Protein AF-A0A7S3DWD3-F1 (afdb_monomer_lite)

Sequence (113 aa):
RQGGYRLHMERPSLHLLGERHTGTNWMTDHLVDCFDGLVDIVRGYSDWKHWFQSEEENDRGRLSDSSVVIAQFRNVFHWVEAMRSNPHHAPIHFNLDWKDFVTKSWTMPRYDE

Secondary structure (DSSP, 8-state):
---------PPPEEEEEE-TTSSHHHHHHHHHHHHTTTSEEESBSSSBTTSPPPSHHHHTT-S-TTEEEEEE---HHHHHHHHHHS-TT-GGGTT--HHHHHHS-S----TT-

pLDDT: mean 85.88, std 15.53, range [36.84, 97.69]

Radius of gyration: 19.34 Å; chains: 1; bounding box: 56×29×57 Å

Foldseek 3Di:
DDDDPPPPPPFAAEEEAEAPPLCSVVVLVVCCVVQPPRHHYHCHFCDGRRDDHDCVCVVVVVGDPRYDYDYGDDDPVSVLVVCLVPVVVQVVSHPDDSVCNVPDDSDDDDPPD

Structure (mmCIF, N/CA/C/O backbone):
data_AF-A0A7S3DWD3-F1
#
_entry.id   AF-A0A7S3DWD3-F1
#
loop_
_atom_site.group_PDB
_atom_site.id
_atom_site.type_symbol
_atom_site.label_atom_id
_atom_site.label_alt_id
_atom_site.label_comp_id
_atom_site.label_asym_id
_atom_site.label_entity_id
_atom_site.label_seq_id
_atom_site.pdbx_PDB_ins_code
_atom_site.Cartn_x
_atom_site.Cartn_y
_atom_site.Cartn_z
_atom_site.occupancy
_atom_site.B_iso_or_equiv
_atom_site.auth_seq_id
_atom_site.auth_comp_id
_atom_site.auth_asym_id
_atom_site.auth_atom_id
_atom_site.pdbx_PDB_model_num
ATOM 1 N N . ARG A 1 1 ? -40.121 -1.999 32.829 1.00 36.91 1 ARG A N 1
ATOM 2 C CA . ARG A 1 1 ? -39.527 -2.048 31.472 1.00 36.91 1 ARG A CA 1
ATOM 3 C C . ARG A 1 1 ? -38.189 -1.324 31.550 1.00 36.91 1 ARG A C 1
ATOM 5 O O . ARG A 1 1 ? -38.196 -0.110 31.670 1.00 36.91 1 ARG A O 1
ATOM 12 N N . GLN A 1 2 ? -37.080 -2.059 31.639 1.00 36.84 2 GLN A N 1
ATOM 13 C CA . GLN A 1 2 ? -35.738 -1.472 31.670 1.00 36.84 2 GLN A CA 1
ATOM 14 C C . GLN A 1 2 ? -35.355 -1.083 30.237 1.00 36.84 2 GLN A C 1
ATOM 16 O O . GLN A 1 2 ? -35.251 -1.950 29.373 1.00 36.84 2 GLN A O 1
ATOM 21 N N . GLY A 1 3 ? -35.228 0.217 29.975 1.00 42.81 3 GLY A N 1
ATOM 22 C CA . GLY A 1 3 ? -34.646 0.736 28.741 1.00 42.81 3 GLY A CA 1
ATOM 23 C C . GLY A 1 3 ? -33.131 0.668 28.860 1.00 42.81 3 GLY A C 1
ATOM 24 O O . GLY A 1 3 ? -32.530 1.502 29.529 1.00 42.81 3 GLY A O 1
ATOM 25 N N . GLY A 1 4 ? -32.527 -0.364 28.275 1.00 38.41 4 GLY A N 1
ATOM 26 C CA . GLY A 1 4 ? -31.078 -0.460 28.170 1.00 38.41 4 GLY A CA 1
ATOM 27 C C . GLY A 1 4 ? -30.579 0.541 27.136 1.00 38.41 4 GLY A C 1
ATOM 28 O O . GLY A 1 4 ? -30.779 0.338 25.940 1.00 38.41 4 GLY A O 1
ATOM 29 N N . TYR A 1 5 ? -29.922 1.607 27.586 1.00 42.69 5 TYR A N 1
ATOM 30 C CA . TYR A 1 5 ? -29.043 2.387 26.725 1.00 42.69 5 TYR A CA 1
ATOM 31 C C . TYR A 1 5 ? -27.864 1.488 26.365 1.00 42.69 5 TYR A C 1
ATOM 33 O O . TYR A 1 5 ? -26.955 1.275 27.168 1.00 42.69 5 TYR A O 1
ATOM 41 N N . ARG A 1 6 ? -27.903 0.897 25.171 1.00 45.09 6 ARG A N 1
ATOM 42 C CA . ARG A 1 6 ? -26.726 0.266 24.586 1.00 45.09 6 ARG A CA 1
ATOM 43 C C . ARG A 1 6 ? -25.798 1.416 24.214 1.00 45.09 6 ARG A C 1
ATOM 45 O O . ARG A 1 6 ? -26.012 2.066 23.197 1.00 45.09 6 ARG A O 1
ATOM 52 N N . LEU A 1 7 ? -24.833 1.719 25.081 1.00 47.56 7 LEU A N 1
ATOM 53 C CA . LEU A 1 7 ? -23.697 2.553 24.70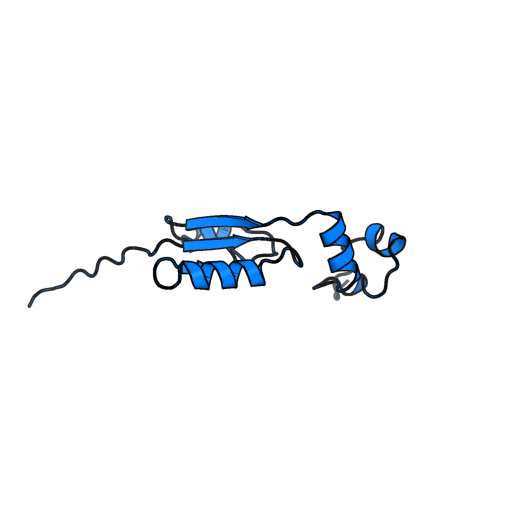7 1.00 47.56 7 LEU A CA 1
ATOM 54 C C . LEU A 1 7 ? -23.085 1.887 23.471 1.00 47.56 7 LEU A C 1
ATOM 56 O O . LEU A 1 7 ? -22.514 0.801 23.570 1.00 47.56 7 LEU A O 1
ATOM 60 N N . HIS A 1 8 ? -23.271 2.488 22.298 1.00 51.19 8 HIS A N 1
ATOM 61 C CA . HIS A 1 8 ? -22.407 2.215 21.162 1.00 51.19 8 HIS A CA 1
ATOM 62 C C . HIS A 1 8 ? -21.047 2.795 21.548 1.00 51.19 8 HIS A C 1
ATOM 64 O O . HIS A 1 8 ? -20.752 3.947 21.262 1.00 51.19 8 HIS A O 1
ATOM 70 N N . MET A 1 9 ? -20.256 2.030 22.303 1.00 55.09 9 MET A N 1
ATOM 71 C CA . MET A 1 9 ? -18.822 2.268 22.331 1.00 55.09 9 MET A CA 1
ATOM 72 C C . MET A 1 9 ? -18.355 2.024 20.903 1.00 55.09 9 MET A C 1
ATOM 74 O O . MET A 1 9 ? -18.466 0.896 20.412 1.00 55.09 9 MET A O 1
ATOM 78 N N . GLU A 1 10 ? -17.925 3.088 20.225 1.00 69.94 10 GLU A N 1
ATOM 79 C CA . GLU A 1 10 ? -17.178 2.943 18.984 1.00 69.94 10 GLU A CA 1
ATOM 80 C C . GLU A 1 10 ? -16.025 1.989 19.260 1.00 69.94 10 GLU A C 1
ATOM 82 O O . GLU A 1 10 ? -15.268 2.153 20.223 1.00 69.94 10 GLU A O 1
ATOM 87 N N . ARG A 1 11 ? -15.970 0.916 18.475 1.00 78.38 11 ARG A N 1
ATOM 88 C CA . ARG A 1 11 ? -14.853 -0.007 18.559 1.00 78.38 11 ARG A CA 1
ATOM 89 C C . ARG A 1 11 ? -13.637 0.710 17.982 1.00 78.38 11 ARG A C 1
ATOM 91 O O . ARG A 1 11 ? -13.765 1.293 16.907 1.00 78.38 11 ARG A O 1
ATOM 98 N N . PRO A 1 12 ? -12.485 0.675 18.667 1.00 88.94 12 PRO A N 1
ATOM 99 C CA . PRO A 1 12 ? -11.268 1.213 18.091 1.00 88.94 12 PRO A CA 1
ATOM 100 C C . PRO A 1 12 ? -10.923 0.461 16.803 1.00 88.94 12 PRO A C 1
ATOM 102 O O . PRO A 1 12 ? -11.226 -0.731 16.668 1.00 88.94 12 PRO A O 1
ATOM 105 N N . SER A 1 13 ? -10.273 1.149 15.872 1.00 91.44 13 SER A N 1
ATOM 106 C CA . SER A 1 13 ? -9.950 0.618 14.547 1.00 91.44 13 SER A CA 1
ATOM 107 C C . SER A 1 13 ? -8.461 0.745 14.225 1.00 91.44 13 SER A C 1
ATOM 109 O O . SER A 1 13 ? -7.790 1.710 14.598 1.00 91.44 13 SER A O 1
ATOM 111 N N . LEU A 1 14 ? -7.929 -0.247 13.509 1.00 94.19 14 LEU A N 1
ATOM 112 C CA . LEU A 1 14 ? -6.588 -0.232 12.931 1.00 94.19 14 LEU A CA 1
ATOM 113 C C . LEU A 1 14 ? -6.697 -0.147 11.411 1.00 94.19 14 LEU A C 1
ATOM 115 O O . LEU A 1 14 ? -7.188 -1.064 10.750 1.00 94.19 14 LEU A O 1
ATOM 119 N N . HIS A 1 15 ? -6.193 0.944 10.851 1.00 93.38 15 HIS A N 1
ATOM 120 C CA . HIS A 1 15 ? -6.239 1.234 9.424 1.00 93.38 15 HIS A CA 1
ATOM 121 C C . HIS A 1 15 ? -4.862 1.024 8.805 1.00 93.38 15 HIS A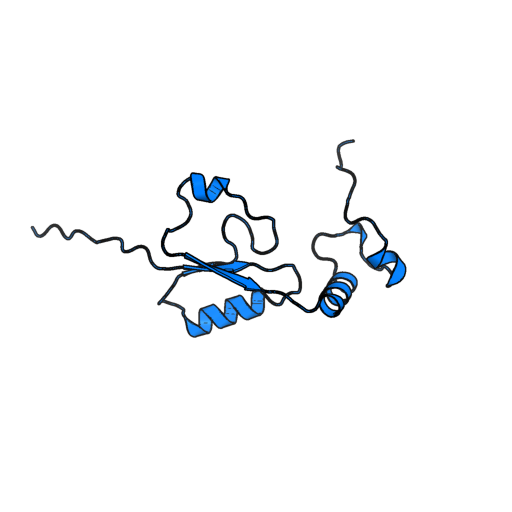 C 1
ATOM 123 O O . HIS A 1 15 ? -3.916 1.740 9.127 1.00 93.38 15 HIS A O 1
ATOM 129 N N . LEU A 1 16 ? -4.733 0.052 7.904 1.00 95.88 16 LEU A N 1
ATOM 130 C CA . LEU A 1 16 ? -3.466 -0.234 7.239 1.00 95.88 16 LEU A CA 1
ATOM 131 C C . LEU A 1 16 ? -3.393 0.455 5.876 1.00 95.88 16 LEU A C 1
ATOM 133 O O . LEU A 1 16 ? -4.186 0.166 4.976 1.00 95.88 16 LEU A O 1
ATOM 137 N N . LEU A 1 17 ? -2.375 1.296 5.713 1.00 96.00 17 LEU A N 1
ATOM 138 C CA . LEU A 1 17 ? -2.020 1.964 4.467 1.00 96.00 17 LEU A CA 1
ATOM 139 C C . LEU A 1 17 ? -0.665 1.474 3.967 1.00 96.00 17 LEU A C 1
ATOM 141 O O . LEU A 1 17 ? 0.236 1.159 4.743 1.00 96.00 17 LEU A O 1
ATOM 145 N N . GLY A 1 18 ? -0.500 1.442 2.654 1.00 95.75 18 GLY A N 1
ATOM 146 C CA . GLY A 1 18 ? 0.779 1.127 2.038 1.00 95.75 18 GLY A CA 1
ATOM 147 C C . GLY A 1 18 ? 0.645 0.967 0.538 1.00 95.75 18 GLY A C 1
ATOM 148 O O . GLY A 1 18 ? -0.386 0.519 0.032 1.00 95.75 18 GLY A O 1
ATOM 149 N N . GLU A 1 19 ? 1.711 1.296 -0.182 1.00 94.62 19 GLU A N 1
ATOM 150 C CA . GLU A 1 19 ? 1.762 1.153 -1.638 1.00 94.62 19 GLU A CA 1
ATOM 151 C C . GLU A 1 19 ? 1.568 -0.329 -2.049 1.00 94.62 19 GLU A C 1
ATOM 153 O O . GLU A 1 19 ? 1.658 -1.268 -1.249 1.00 94.62 19 GLU A O 1
ATOM 158 N N . ARG A 1 20 ? 1.266 -0.571 -3.316 1.00 94.69 20 ARG A N 1
ATOM 159 C CA . ARG A 1 20 ? 1.330 -1.875 -3.983 1.00 94.69 20 ARG A CA 1
ATOM 160 C C . ARG A 1 20 ? 2.652 -2.567 -3.664 1.00 94.69 20 ARG A C 1
ATOM 162 O O . ARG A 1 20 ? 3.673 -1.943 -3.403 1.00 94.69 20 ARG A O 1
ATOM 169 N N . H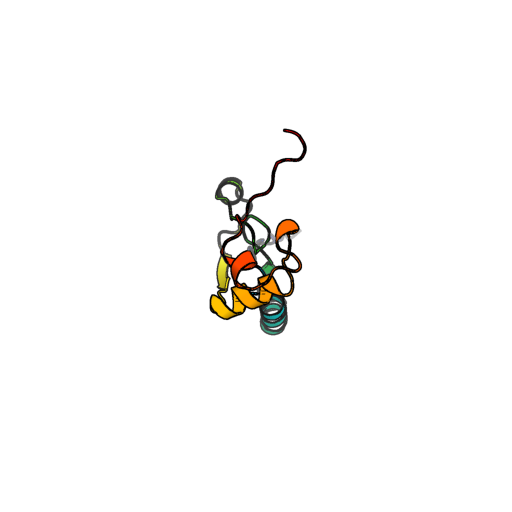IS A 1 21 ? 2.635 -3.897 -3.632 1.00 96.62 21 HIS A N 1
ATOM 170 C CA . HIS A 1 21 ? 3.824 -4.711 -3.341 1.00 96.62 21 HIS A CA 1
ATOM 171 C C . HIS A 1 21 ? 4.550 -4.407 -2.022 1.00 96.62 21 HIS A C 1
ATOM 173 O O . HIS A 1 21 ? 5.656 -4.902 -1.821 1.00 96.62 21 HIS A O 1
ATOM 179 N N . THR A 1 22 ? 3.958 -3.663 -1.085 1.00 96.94 22 THR A N 1
ATOM 180 C CA . THR A 1 22 ? 4.578 -3.418 0.231 1.00 96.94 22 THR A CA 1
ATOM 181 C C . THR A 1 22 ? 4.307 -4.522 1.251 1.00 96.94 22 THR A C 1
ATOM 183 O O . THR A 1 22 ? 4.919 -4.521 2.313 1.00 96.94 22 THR A O 1
ATOM 186 N N . GLY A 1 23 ? 3.443 -5.491 0.924 1.00 95.94 23 GLY A N 1
ATOM 187 C CA . GLY A 1 23 ? 3.063 -6.586 1.825 1.00 95.94 23 GLY A CA 1
ATOM 188 C C . GLY A 1 23 ? 1.813 -6.304 2.664 1.00 95.94 23 GLY A C 1
ATOM 189 O O . GLY A 1 23 ? 1.575 -7.001 3.645 1.00 95.94 23 GLY A O 1
ATOM 190 N N . THR A 1 24 ? 0.994 -5.321 2.278 1.00 96.06 24 THR A N 1
ATOM 191 C CA . THR A 1 24 ? -0.216 -4.935 3.028 1.00 96.06 24 THR A CA 1
ATOM 192 C C . THR A 1 24 ? -1.260 -6.043 3.156 1.00 96.06 24 THR A C 1
ATOM 194 O O . THR A 1 24 ? -1.993 -6.056 4.136 1.00 96.06 24 THR A O 1
ATOM 197 N N . ASN A 1 25 ? -1.352 -6.988 2.211 1.00 94.62 25 ASN A N 1
ATOM 198 C CA . ASN A 1 25 ? -2.250 -8.144 2.365 1.00 94.62 25 ASN A CA 1
ATOM 199 C C . ASN A 1 25 ? -1.805 -9.027 3.534 1.00 94.62 25 ASN A C 1
ATOM 201 O O . ASN A 1 25 ? -2.569 -9.197 4.473 1.00 94.62 25 ASN A O 1
ATOM 205 N N . TRP A 1 26 ? -0.545 -9.476 3.513 1.00 96.81 26 TRP A N 1
ATOM 206 C CA . TRP A 1 26 ? 0.028 -10.292 4.584 1.00 96.81 26 TRP A CA 1
ATOM 207 C C . TRP A 1 26 ? -0.080 -9.605 5.948 1.00 96.81 26 TRP A C 1
ATOM 209 O O . TRP A 1 26 ? -0.507 -10.225 6.912 1.00 96.81 26 TRP A O 1
ATOM 219 N N . MET A 1 27 ? 0.245 -8.311 6.017 1.00 97.50 27 MET A N 1
ATOM 220 C CA . MET A 1 27 ? 0.139 -7.556 7.266 1.00 97.50 27 MET A CA 1
ATOM 221 C C . MET A 1 27 ? -1.312 -7.430 7.740 1.00 97.50 27 MET A C 1
ATOM 223 O O . MET A 1 27 ? -1.563 -7.526 8.934 1.00 97.50 27 MET A O 1
ATOM 227 N N . THR A 1 28 ? -2.277 -7.251 6.828 1.00 96.38 28 THR A N 1
ATOM 228 C CA . THR A 1 28 ? -3.694 -7.237 7.223 1.00 96.38 28 THR A CA 1
ATOM 229 C C . THR A 1 28 ? -4.087 -8.567 7.847 1.00 96.38 28 THR A C 1
ATOM 231 O O . THR A 1 28 ? -4.701 -8.576 8.905 1.00 96.38 28 THR A O 1
ATOM 234 N N . ASP A 1 29 ? -3.734 -9.673 7.197 1.00 97.19 29 ASP A N 1
ATOM 235 C CA . ASP A 1 29 ? -4.116 -11.005 7.659 1.00 97.19 29 ASP A CA 1
ATOM 236 C C . ASP A 1 29 ? -3.454 -11.303 9.014 1.00 97.19 29 ASP A C 1
ATOM 238 O O . ASP A 1 29 ? -4.117 -11.762 9.936 1.00 97.19 29 ASP A O 1
ATOM 242 N N . HIS A 1 30 ? -2.192 -10.900 9.194 1.00 97.69 30 HIS A N 1
ATOM 243 C CA . HIS A 1 30 ? -1.501 -11.010 10.477 1.00 97.69 30 HIS A CA 1
ATOM 244 C C . HIS A 1 30 ? -2.157 -10.175 11.592 1.00 97.69 30 HIS A C 1
ATOM 246 O O . HIS A 1 30 ? -2.282 -10.641 12.721 1.00 97.69 30 HIS A O 1
ATOM 252 N N . LEU A 1 31 ? -2.601 -8.950 11.291 1.00 96.56 31 LEU A N 1
ATOM 253 C CA . LEU A 1 31 ? -3.321 -8.114 12.256 1.00 96.56 31 LEU A CA 1
ATOM 254 C C . LEU A 1 31 ? -4.685 -8.709 12.624 1.00 96.56 31 LEU A C 1
ATOM 256 O O . LEU A 1 31 ? -5.069 -8.644 13.788 1.00 96.56 31 LEU A O 1
ATOM 260 N N . VAL A 1 32 ? -5.393 -9.303 11.659 1.00 96.38 32 VAL A N 1
ATOM 261 C CA . VAL A 1 32 ? -6.635 -10.045 11.921 1.00 96.38 32 VAL A CA 1
ATOM 262 C C . VAL A 1 32 ? -6.344 -11.218 12.854 1.00 96.38 32 VAL A C 1
ATOM 264 O O . VAL A 1 32 ? -6.958 -11.306 13.911 1.00 96.38 32 VAL A O 1
ATOM 267 N N . ASP A 1 33 ? -5.345 -12.045 12.550 1.00 97.38 33 ASP A N 1
ATOM 268 C CA . ASP A 1 33 ? -4.979 -13.188 13.397 1.00 97.38 33 ASP A CA 1
ATOM 269 C C . ASP A 1 33 ? -4.643 -12.776 14.844 1.00 97.38 33 ASP A C 1
ATOM 271 O O . ASP A 1 33 ? -4.921 -13.516 15.788 1.00 97.38 33 ASP A O 1
ATOM 275 N N . CYS A 1 34 ? -4.046 -11.595 15.037 1.00 96.56 34 CYS A N 1
ATOM 276 C CA . CYS A 1 34 ? -3.672 -11.092 16.358 1.00 96.56 34 CYS A CA 1
ATOM 277 C C . CYS A 1 34 ? -4.810 -10.399 17.122 1.00 96.56 34 CYS A C 1
ATOM 279 O O . CYS A 1 34 ? -4.826 -10.461 18.353 1.00 96.56 34 CYS A O 1
ATOM 281 N N . PHE A 1 35 ? -5.707 -9.690 16.431 1.00 94.88 35 PHE A N 1
ATOM 282 C CA . PHE A 1 35 ? -6.614 -8.721 17.060 1.00 94.88 35 PHE A CA 1
ATOM 283 C C . PHE A 1 35 ? -8.092 -8.877 16.681 1.00 94.88 35 PHE A C 1
ATOM 285 O O . PHE A 1 35 ? -8.905 -8.041 17.092 1.00 94.88 35 PHE A O 1
ATOM 292 N N . ASP A 1 36 ? -8.466 -9.919 15.933 1.00 90.44 36 ASP A N 1
ATOM 293 C CA . ASP A 1 36 ? -9.862 -10.157 15.565 1.00 90.44 36 ASP A CA 1
ATOM 294 C C . ASP A 1 36 ? -10.780 -10.194 16.799 1.00 90.44 36 ASP A C 1
ATOM 296 O O . ASP A 1 36 ? -10.456 -10.735 17.860 1.00 90.44 36 ASP A O 1
ATOM 300 N N . GLY A 1 37 ? -11.934 -9.541 16.677 1.00 88.50 37 GLY A N 1
ATOM 301 C CA . GLY A 1 37 ? -12.903 -9.371 17.758 1.00 88.50 37 GLY A CA 1
ATOM 302 C C . GLY A 1 37 ? -12.561 -8.310 18.817 1.00 88.50 37 GLY A C 1
ATOM 303 O O . GLY A 1 37 ? -13.477 -7.925 19.555 1.00 88.50 37 GLY A O 1
ATOM 304 N N . LEU A 1 38 ? -11.317 -7.809 18.877 1.00 91.06 38 LEU A N 1
ATOM 305 C CA . LEU A 1 38 ? -10.888 -6.741 19.797 1.00 91.06 38 LEU A CA 1
ATOM 306 C C . LEU A 1 38 ? -10.993 -5.347 19.170 1.00 91.06 38 LEU A C 1
ATOM 308 O O . LEU A 1 38 ? -11.501 -4.428 19.812 1.00 91.06 38 LEU A O 1
ATOM 312 N N . VAL A 1 39 ? -10.516 -5.204 17.933 1.00 92.38 39 VAL A N 1
ATOM 313 C CA . VAL A 1 39 ? -10.504 -3.947 17.168 1.00 92.38 39 VAL A CA 1
ATOM 314 C C . VAL A 1 39 ? -10.914 -4.222 15.723 1.00 92.38 39 VAL A C 1
ATOM 316 O O . VAL A 1 39 ? -10.744 -5.340 15.232 1.00 92.38 39 VAL A O 1
ATOM 319 N N . ASP A 1 40 ? -11.429 -3.213 15.030 1.00 91.81 40 ASP A N 1
ATOM 320 C CA . ASP A 1 40 ? -11.778 -3.356 13.616 1.00 91.81 40 ASP A CA 1
ATOM 321 C C . ASP A 1 40 ? -10.525 -3.185 12.742 1.00 91.81 40 ASP A C 1
ATOM 323 O O . ASP A 1 40 ? -9.836 -2.168 12.819 1.00 91.81 40 ASP A O 1
ATOM 327 N N . ILE A 1 41 ? -10.214 -4.172 11.896 1.00 94.12 41 ILE A N 1
ATOM 328 C C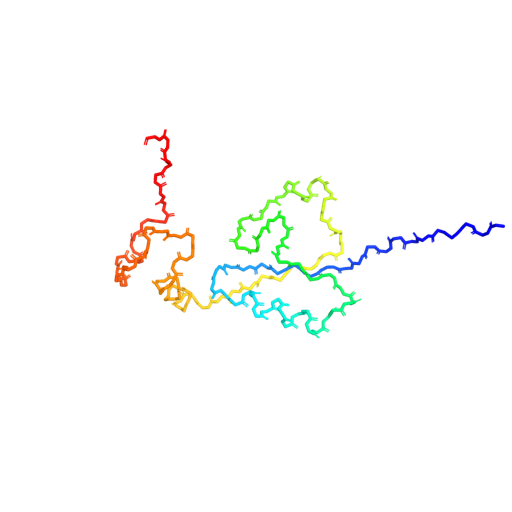A . ILE A 1 41 ? -9.067 -4.119 10.976 1.00 94.12 41 ILE A CA 1
ATOM 329 C C . ILE A 1 41 ? -9.528 -3.667 9.589 1.00 94.12 41 ILE A C 1
ATOM 331 O O . ILE A 1 41 ? -10.311 -4.351 8.927 1.00 94.12 41 ILE A O 1
ATOM 335 N N . VAL A 1 42 ? -9.008 -2.532 9.116 1.00 91.94 42 VAL A N 1
ATOM 336 C CA . VAL A 1 42 ? -9.474 -1.869 7.890 1.00 91.94 42 VAL A CA 1
ATOM 337 C C . VAL A 1 42 ? -8.345 -1.720 6.866 1.00 91.94 42 VAL A C 1
ATOM 339 O O . VAL A 1 42 ? -7.233 -1.282 7.162 1.00 91.94 42 VAL A O 1
ATOM 342 N N . ARG A 1 43 ? -8.642 -2.074 5.610 1.00 92.25 43 ARG A N 1
ATOM 343 C CA . ARG A 1 43 ? -7.727 -2.022 4.450 1.00 92.25 43 ARG A CA 1
ATOM 344 C C . ARG A 1 43 ? -7.773 -0.665 3.735 1.00 92.25 43 ARG A C 1
ATOM 346 O O . ARG A 1 43 ? -7.977 -0.601 2.522 1.00 92.25 43 ARG A O 1
ATOM 353 N N . GLY A 1 44 ? -7.588 0.409 4.485 1.00 89.38 44 GLY A N 1
ATOM 354 C CA . GLY A 1 44 ? -7.742 1.781 4.007 1.00 89.38 44 GLY A CA 1
ATOM 355 C C . GLY A 1 44 ? -8.105 2.715 5.150 1.00 89.38 44 GLY A C 1
ATOM 356 O O . GLY A 1 44 ? -8.412 2.235 6.241 1.00 89.38 44 GLY A O 1
ATOM 357 N N . TYR A 1 45 ? -8.071 4.024 4.910 1.00 88.38 45 TYR A N 1
ATOM 358 C CA . TYR A 1 45 ? -8.550 5.022 5.867 1.00 88.38 45 TYR A CA 1
ATOM 359 C C . TYR A 1 45 ? -9.740 5.777 5.275 1.00 88.38 45 TYR A C 1
ATOM 361 O O . TYR A 1 45 ? -10.874 5.4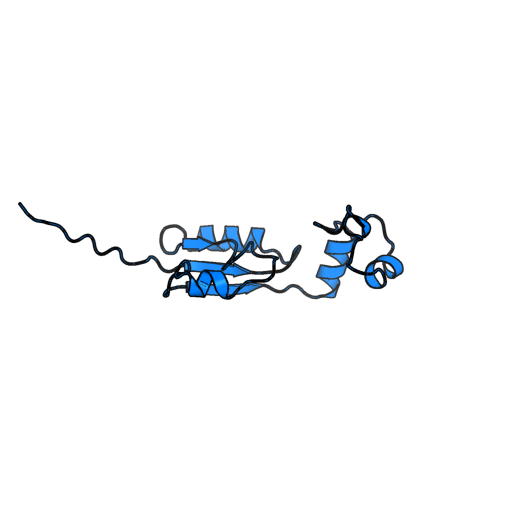06 5.562 1.00 88.38 45 TYR A O 1
ATOM 369 N N . SER A 1 46 ? -9.499 6.737 4.381 1.00 87.56 46 SER A N 1
ATOM 370 C CA . SER A 1 46 ? -10.552 7.408 3.605 1.00 87.56 46 SER A CA 1
ATOM 371 C C . SER A 1 46 ? -10.759 6.808 2.213 1.00 87.56 46 SER A C 1
ATOM 373 O O . SER A 1 46 ? -11.830 6.956 1.635 1.00 87.56 46 SER A O 1
ATOM 375 N N . ASP A 1 47 ? -9.768 6.085 1.692 1.00 87.38 47 ASP A N 1
ATOM 376 C CA . ASP A 1 47 ? -9.866 5.329 0.442 1.00 87.38 47 ASP A CA 1
ATOM 377 C C . ASP A 1 47 ? -9.111 3.996 0.583 1.00 87.38 47 ASP A C 1
ATOM 379 O O . ASP A 1 47 ? -8.527 3.672 1.625 1.00 87.38 47 ASP A O 1
ATOM 383 N N . TRP A 1 48 ? -9.097 3.199 -0.477 1.00 87.81 48 TRP A N 1
ATOM 384 C CA . TRP A 1 48 ? -8.390 1.939 -0.537 1.00 87.81 48 TRP A CA 1
ATOM 385 C C . TRP A 1 48 ? -6.890 2.126 -0.272 1.00 87.81 48 TRP A C 1
ATOM 387 O O . TRP A 1 48 ? -6.260 3.062 -0.760 1.00 87.81 48 TRP A O 1
ATOM 397 N N . LYS A 1 49 ? -6.300 1.204 0.496 1.00 89.44 49 LYS A N 1
ATOM 398 C CA . LYS A 1 49 ? -4.986 1.333 1.166 1.00 89.44 49 LYS A CA 1
ATOM 399 C C . LYS A 1 49 ? -3.774 1.825 0.357 1.00 89.44 49 LYS A C 1
ATOM 401 O O . LYS A 1 49 ? -2.787 2.223 0.969 1.00 89.44 49 LYS A O 1
ATOM 406 N N . HIS A 1 50 ? -3.808 1.753 -0.974 1.00 91.00 50 HIS A N 1
ATOM 407 C CA . HIS A 1 50 ? -2.709 2.169 -1.861 1.00 91.00 50 HIS A CA 1
ATOM 408 C C . HIS A 1 50 ? -2.962 3.499 -2.582 1.00 91.00 50 HIS A C 1
ATOM 410 O O . HIS A 1 50 ? -2.137 3.904 -3.396 1.00 91.00 50 HIS A O 1
ATOM 416 N N . TRP A 1 51 ? -4.122 4.119 -2.374 1.00 87.81 51 TRP A N 1
ATOM 417 C CA . TRP A 1 51 ? -4.493 5.380 -3.007 1.00 87.81 51 TRP A CA 1
ATOM 418 C C . TRP A 1 51 ? -4.194 6.558 -2.087 1.00 87.81 51 TRP A C 1
ATOM 420 O O . TRP A 1 51 ? -3.913 6.392 -0.896 1.00 87.81 51 TRP A O 1
ATOM 430 N N . PHE A 1 52 ? -4.257 7.762 -2.652 1.00 86.50 52 PHE A N 1
ATOM 431 C CA . PHE A 1 52 ? -4.220 8.980 -1.858 1.00 86.50 52 PHE A CA 1
ATOM 432 C C . PHE A 1 52 ? -5.414 9.011 -0.909 1.00 86.50 52 PHE A C 1
ATOM 434 O O . PHE A 1 52 ? -6.537 8.711 -1.298 1.00 86.50 52 PHE A O 1
ATOM 441 N N . GLN A 1 53 ? -5.144 9.357 0.343 1.00 85.06 53 GLN A N 1
ATOM 442 C CA . GLN A 1 53 ? -6.172 9.515 1.361 1.00 85.06 53 GLN A CA 1
ATOM 443 C C . GLN A 1 53 ? -6.637 10.977 1.343 1.00 85.06 53 GLN A C 1
ATOM 445 O O . GLN A 1 53 ? -5.804 11.879 1.256 1.00 85.06 53 GLN A O 1
ATOM 450 N N . SER A 1 54 ? -7.948 11.211 1.391 1.00 81.69 54 SER A N 1
ATOM 451 C CA . SER A 1 54 ? -8.548 12.548 1.448 1.00 81.69 54 SER A CA 1
ATOM 452 C C . SER A 1 54 ? -8.970 12.929 2.867 1.00 81.69 54 SER A C 1
ATOM 454 O O . SER A 1 54 ? -9.301 12.065 3.684 1.00 81.69 54 SER A O 1
ATOM 456 N N . GLU A 1 55 ? -8.982 14.236 3.134 1.00 77.88 55 GLU A N 1
ATOM 457 C CA . GLU A 1 55 ? -9.543 14.824 4.358 1.00 77.88 55 GLU A CA 1
ATOM 458 C C . GLU A 1 55 ? -11.081 14.898 4.298 1.00 77.88 55 GLU A C 1
ATOM 460 O O . GLU A 1 55 ? -11.734 14.863 5.334 1.00 77.88 55 GLU A O 1
ATOM 465 N N . GLU A 1 56 ? -11.685 14.885 3.099 1.00 77.38 56 GLU A N 1
ATOM 466 C CA . GLU A 1 56 ? -13.144 15.008 2.928 1.00 77.38 56 GLU A CA 1
ATOM 467 C C . GLU A 1 56 ? -13.947 13.936 3.677 1.00 77.38 56 GLU A C 1
ATOM 469 O O . GLU A 1 56 ? -15.028 14.217 4.193 1.00 77.38 56 GLU A O 1
ATOM 474 N N . GLU A 1 57 ? -13.462 12.693 3.727 1.00 69.94 57 GLU A N 1
ATOM 475 C CA . GLU A 1 57 ? -14.168 11.624 4.447 1.00 69.94 57 GLU A CA 1
ATOM 476 C C . GLU A 1 57 ? -14.057 11.792 5.970 1.00 69.94 57 GLU A C 1
ATOM 478 O O . GLU A 1 57 ? -14.988 11.432 6.694 1.00 69.94 57 GLU A O 1
ATOM 483 N N . ASN A 1 58 ? -12.970 12.407 6.449 1.00 68.19 58 ASN A N 1
ATOM 484 C CA . ASN A 1 58 ? -12.831 12.807 7.846 1.00 68.19 58 ASN A CA 1
ATOM 485 C C . ASN A 1 58 ? -13.822 13.933 8.180 1.00 68.19 58 ASN A C 1
ATOM 487 O O . ASN A 1 58 ? -14.576 13.831 9.144 1.00 68.19 58 ASN A O 1
ATOM 491 N N . ASP A 1 59 ? -13.908 14.949 7.318 1.00 67.88 59 ASP A N 1
ATOM 492 C CA . ASP A 1 59 ? -14.816 16.093 7.480 1.00 67.88 59 ASP A CA 1
ATOM 493 C C . ASP A 1 59 ? -16.300 15.693 7.422 1.00 67.88 59 ASP A C 1
ATOM 495 O O . ASP A 1 59 ? -17.157 16.333 8.034 1.00 67.88 59 ASP A O 1
ATOM 499 N N . ARG A 1 60 ? -16.624 14.603 6.716 1.00 70.75 60 ARG A N 1
ATOM 500 C CA . ARG A 1 60 ? -17.971 14.006 6.679 1.00 70.75 60 ARG A CA 1
ATOM 501 C C . ARG A 1 60 ? -18.309 13.174 7.922 1.00 70.75 60 ARG A C 1
ATOM 503 O O . ARG A 1 60 ? -19.397 12.599 7.964 1.00 70.75 60 ARG A O 1
ATOM 510 N N . GLY A 1 61 ? -17.407 13.085 8.904 1.00 64.56 61 GLY A N 1
ATOM 511 C CA . GLY A 1 61 ? -17.602 12.315 10.135 1.00 64.56 61 GLY A CA 1
ATOM 512 C C . GLY A 1 61 ? -17.724 10.810 9.893 1.00 64.56 61 GLY A C 1
ATOM 513 O O . GLY A 1 61 ? -18.434 10.123 10.622 1.00 64.56 61 GLY A O 1
ATOM 514 N N . ARG A 1 62 ? -17.106 10.297 8.821 1.00 66.75 62 ARG A N 1
ATOM 515 C CA . ARG A 1 62 ? -17.152 8.867 8.464 1.00 66.75 62 ARG A CA 1
ATOM 516 C C . ARG A 1 62 ? -16.011 8.053 9.063 1.00 66.75 62 ARG A C 1
ATOM 518 O O . ARG A 1 62 ? -16.020 6.829 8.945 1.00 66.75 62 ARG A O 1
ATOM 525 N N . LEU A 1 63 ? -15.044 8.722 9.679 1.00 73.25 63 LEU A N 1
ATOM 526 C CA . LEU A 1 63 ? -13.894 8.114 10.333 1.00 73.25 63 LEU A CA 1
ATOM 527 C C . LEU A 1 63 ? -14.101 8.207 11.845 1.00 73.25 63 LEU A C 1
ATOM 529 O O . LEU A 1 63 ? -14.576 9.226 12.337 1.00 73.25 63 LEU A O 1
ATOM 533 N N . SER A 1 64 ? -13.802 7.124 12.565 1.00 73.31 64 SER A N 1
ATOM 534 C CA . SER A 1 64 ? -13.943 7.096 14.023 1.00 73.31 64 SER A CA 1
ATOM 535 C C . SER A 1 64 ? -12.828 7.905 14.677 1.00 73.31 64 SER A C 1
ATOM 537 O O . SER A 1 64 ? -11.660 7.791 14.290 1.00 73.31 64 SER A O 1
ATOM 539 N N . ASP A 1 65 ? -13.169 8.626 15.744 1.00 75.50 65 ASP A N 1
ATOM 540 C CA . ASP A 1 65 ? -12.205 9.339 16.590 1.00 75.50 65 ASP A CA 1
ATOM 541 C C . ASP A 1 65 ? -11.241 8.380 17.322 1.00 75.50 65 ASP A C 1
ATOM 543 O O . ASP A 1 65 ? -10.215 8.799 17.860 1.00 75.50 65 ASP A O 1
ATOM 547 N N . SER A 1 66 ? -11.542 7.075 17.338 1.00 86.00 66 SER A N 1
ATOM 548 C CA . SER A 1 66 ? -10.734 6.024 17.965 1.00 86.00 66 SER A CA 1
ATOM 549 C C . SER A 1 66 ? -9.970 5.174 16.936 1.00 86.00 66 SER A C 1
ATOM 551 O O . SER A 1 66 ? -9.970 3.945 16.993 1.00 86.00 66 SER A O 1
ATOM 553 N N . SER A 1 67 ? -9.294 5.832 15.990 1.00 87.88 67 SER A N 1
ATOM 554 C CA . SER A 1 67 ? -8.568 5.168 14.897 1.00 87.88 67 SER A CA 1
ATOM 555 C C . SER A 1 67 ? -7.047 5.261 15.051 1.00 87.88 67 SER A C 1
ATOM 557 O O . SER A 1 67 ? -6.494 6.326 15.321 1.00 87.88 67 SER A O 1
ATOM 559 N N . VAL A 1 68 ? -6.341 4.158 14.795 1.00 92.19 68 VAL A N 1
ATOM 560 C CA . VAL A 1 68 ? -4.879 4.129 14.635 1.00 92.19 68 VAL A CA 1
ATOM 561 C C . VAL A 1 68 ? -4.540 3.778 13.192 1.00 92.19 68 VAL A C 1
ATOM 563 O O . VAL A 1 68 ? -4.951 2.740 12.674 1.00 92.19 68 VAL A O 1
ATOM 566 N N . VAL A 1 69 ? -3.748 4.630 12.542 1.00 92.38 69 VAL A N 1
ATOM 567 C CA . VAL A 1 69 ? -3.293 4.415 11.163 1.00 92.38 69 VAL A CA 1
ATOM 568 C C . VAL A 1 69 ? -1.873 3.855 11.165 1.00 92.38 69 VAL A C 1
ATOM 570 O O . VAL A 1 69 ? -0.955 4.438 11.739 1.00 92.38 69 VAL A O 1
ATOM 573 N N . ILE A 1 70 ? -1.685 2.728 10.484 1.00 95.00 70 ILE A N 1
ATOM 574 C CA . ILE A 1 70 ? -0.399 2.061 10.291 1.00 95.00 70 ILE A CA 1
ATOM 575 C C . ILE A 1 70 ? 0.028 2.283 8.841 1.00 95.00 70 ILE A C 1
ATOM 577 O O . ILE A 1 70 ? -0.608 1.782 7.915 1.00 95.00 70 ILE A O 1
ATOM 581 N N . ALA A 1 71 ? 1.122 3.016 8.635 1.00 95.19 71 ALA A N 1
ATOM 582 C CA . ALA A 1 71 ? 1.719 3.213 7.317 1.00 95.19 71 ALA A CA 1
ATOM 583 C C . ALA A 1 71 ? 2.870 2.218 7.094 1.00 95.19 71 ALA A C 1
ATOM 585 O O . ALA A 1 71 ? 3.889 2.260 7.786 1.00 95.19 71 ALA A O 1
ATOM 586 N N . GLN A 1 72 ? 2.709 1.321 6.122 1.00 95.81 72 GLN A N 1
ATOM 587 C CA . GLN A 1 72 ? 3.677 0.285 5.782 1.00 95.81 72 GLN A CA 1
ATOM 588 C C . GLN A 1 72 ? 4.494 0.665 4.546 1.00 95.81 72 GLN A C 1
ATOM 590 O O . GLN A 1 72 ? 3.959 0.964 3.477 1.00 95.81 72 GLN A O 1
ATOM 595 N N . PHE A 1 73 ? 5.815 0.559 4.681 1.00 95.38 73 PHE A N 1
ATOM 596 C CA . PHE A 1 73 ? 6.771 0.850 3.619 1.00 95.38 73 PHE A CA 1
ATOM 597 C C . PHE A 1 73 ? 7.619 -0.379 3.295 1.00 95.38 73 PHE A C 1
ATOM 599 O O . PHE A 1 73 ? 7.874 -1.232 4.145 1.00 95.38 73 PHE A O 1
ATOM 606 N N . ARG A 1 74 ? 8.095 -0.447 2.050 1.00 95.81 74 ARG A N 1
ATOM 607 C CA . ARG A 1 74 ? 9.063 -1.444 1.580 1.00 95.81 74 ARG A CA 1
ATOM 608 C C . ARG A 1 74 ? 10.301 -0.727 1.060 1.00 95.81 74 ARG A C 1
ATOM 610 O O . ARG A 1 74 ? 10.201 0.386 0.554 1.00 95.81 74 ARG A O 1
ATOM 617 N N . ASN A 1 75 ? 11.462 -1.378 1.162 1.00 97.44 75 ASN A N 1
ATOM 618 C CA . ASN A 1 75 ? 12.682 -0.904 0.511 1.00 97.44 75 ASN A CA 1
ATOM 619 C C . ASN A 1 75 ? 12.398 -0.561 -0.963 1.00 97.44 75 ASN A C 1
ATOM 621 O O . ASN A 1 75 ? 11.838 -1.387 -1.689 1.00 97.44 75 ASN A O 1
ATOM 625 N N . VAL A 1 76 ? 12.800 0.639 -1.386 1.00 96.06 76 VAL A N 1
ATOM 626 C CA . VAL A 1 76 ? 12.441 1.190 -2.699 1.00 96.06 76 VAL A CA 1
ATOM 627 C C . VAL A 1 76 ? 12.930 0.323 -3.859 1.00 96.06 76 VAL A C 1
ATOM 629 O O . VAL A 1 76 ? 12.187 0.118 -4.808 1.00 96.06 76 VAL A O 1
ATOM 632 N N . PHE A 1 77 ? 14.116 -0.284 -3.770 1.00 96.19 77 PHE A N 1
ATOM 633 C CA . PHE A 1 77 ? 14.634 -1.141 -4.840 1.00 96.19 77 PHE A CA 1
ATOM 634 C C . PHE A 1 77 ? 13.824 -2.432 -4.973 1.00 96.19 77 PHE A C 1
ATOM 636 O O . PHE A 1 77 ? 13.496 -2.853 -6.079 1.00 96.19 77 PHE A O 1
ATOM 643 N N . HIS A 1 78 ? 13.436 -3.033 -3.846 1.00 97.38 78 HIS A N 1
ATOM 644 C CA . HIS A 1 78 ? 12.568 -4.210 -3.855 1.00 97.38 78 HIS A CA 1
ATOM 645 C C . HIS A 1 78 ? 11.156 -3.888 -4.347 1.00 97.38 78 HIS A C 1
ATOM 647 O O . HIS A 1 78 ? 10.513 -4.737 -4.961 1.00 97.38 78 HIS A O 1
ATOM 653 N N . TRP A 1 79 ? 10.661 -2.687 -4.048 1.00 96.31 79 TRP A N 1
ATOM 654 C CA . TRP A 1 79 ? 9.379 -2.217 -4.550 1.00 96.31 79 TRP A CA 1
ATOM 655 C C . TRP A 1 79 ? 9.412 -2.017 -6.069 1.00 96.31 79 TRP A C 1
ATOM 657 O O . TRP A 1 79 ? 8.550 -2.555 -6.760 1.00 96.31 79 TRP A O 1
ATOM 667 N N . VAL A 1 80 ? 10.437 -1.323 -6.584 1.00 96.25 80 VAL A N 1
ATOM 668 C CA . VAL A 1 80 ? 10.620 -1.086 -8.026 1.00 96.25 80 VAL A CA 1
ATOM 669 C C . VAL A 1 80 ? 10.689 -2.415 -8.770 1.00 96.25 80 VAL A C 1
ATOM 671 O O . VAL A 1 80 ? 9.970 -2.599 -9.746 1.00 96.25 80 VAL A O 1
ATOM 674 N N . GLU A 1 81 ? 11.481 -3.371 -8.283 1.00 96.50 81 GLU A N 1
ATOM 675 C CA . GLU A 1 81 ? 11.598 -4.676 -8.937 1.00 96.50 81 GLU A CA 1
ATOM 676 C C . GLU A 1 81 ? 10.286 -5.477 -8.895 1.00 96.50 81 GLU A C 1
ATOM 678 O O . GLU A 1 81 ? 9.909 -6.112 -9.880 1.00 96.50 81 GLU A O 1
ATOM 683 N N . ALA A 1 82 ? 9.533 -5.407 -7.792 1.00 96.56 82 ALA A N 1
ATOM 684 C CA . ALA A 1 82 ? 8.220 -6.045 -7.707 1.00 96.56 82 ALA A CA 1
ATOM 685 C C . ALA A 1 82 ? 7.200 -5.406 -8.667 1.00 96.56 82 ALA A C 1
ATOM 687 O O . ALA A 1 82 ? 6.463 -6.127 -9.343 1.00 96.56 82 ALA A O 1
ATOM 688 N N . MET A 1 83 ? 7.181 -4.073 -8.774 1.00 96.50 83 MET A N 1
ATOM 689 C CA . MET A 1 83 ? 6.337 -3.373 -9.743 1.00 96.50 83 MET A CA 1
ATOM 690 C C . MET A 1 83 ? 6.770 -3.630 -11.187 1.00 96.50 83 MET A C 1
ATOM 692 O O . MET A 1 83 ? 5.901 -3.724 -12.042 1.00 96.50 83 MET A O 1
ATOM 696 N N . ARG A 1 84 ? 8.065 -3.800 -11.473 1.00 96.75 84 ARG A N 1
ATOM 697 C CA . ARG A 1 84 ? 8.554 -4.178 -12.809 1.00 96.75 84 ARG A CA 1
ATOM 698 C C . ARG A 1 84 ? 8.113 -5.584 -13.204 1.00 96.75 84 ARG A C 1
ATOM 700 O O . ARG A 1 84 ? 7.726 -5.809 -14.346 1.00 96.75 84 ARG A O 1
ATOM 707 N N . SER A 1 85 ? 8.146 -6.514 -12.250 1.00 96.44 85 SER A N 1
ATOM 708 C CA . SER A 1 85 ? 7.680 -7.891 -12.440 1.00 96.44 85 SER A CA 1
ATOM 709 C C . SER A 1 85 ? 6.160 -7.973 -12.632 1.00 96.44 85 SER A C 1
ATOM 711 O O . SER A 1 85 ? 5.683 -8.698 -13.503 1.00 96.44 85 SER A O 1
ATOM 713 N N . ASN A 1 86 ? 5.387 -7.203 -11.856 1.00 96.12 86 ASN A N 1
ATOM 714 C CA . ASN A 1 86 ? 3.928 -7.170 -11.952 1.00 96.12 86 ASN A CA 1
ATOM 715 C C . ASN A 1 86 ? 3.370 -5.745 -11.729 1.00 96.12 86 ASN A C 1
ATOM 717 O O . ASN A 1 86 ? 3.035 -5.389 -10.591 1.00 96.12 86 ASN A O 1
ATOM 721 N N . PRO A 1 87 ? 3.252 -4.920 -12.787 1.00 94.62 87 PRO A N 1
ATOM 722 C CA . PRO A 1 87 ? 2.842 -3.516 -12.688 1.00 94.62 87 PRO A CA 1
ATOM 723 C C . PRO A 1 87 ? 1.339 -3.349 -12.401 1.00 94.62 87 PRO A C 1
ATOM 725 O O . PRO A 1 87 ? 0.516 -3.069 -13.278 1.00 94.62 87 PRO A O 1
ATOM 728 N N . HIS A 1 88 ? 0.949 -3.511 -11.137 1.00 91.50 88 HIS A N 1
ATOM 729 C CA . HIS A 1 88 ? -0.441 -3.354 -10.710 1.00 91.50 88 HIS A CA 1
ATOM 730 C C . HIS A 1 88 ? -0.969 -1.944 -11.013 1.00 91.50 88 HIS A C 1
ATOM 732 O O . HIS A 1 88 ? -0.456 -0.960 -10.491 1.00 91.50 88 HIS A O 1
ATOM 738 N N . HIS A 1 89 ? -2.050 -1.862 -11.797 1.00 89.06 89 HIS A N 1
ATOM 739 C CA . HIS A 1 89 ? -2.677 -0.606 -12.241 1.00 89.06 89 HIS A CA 1
ATOM 740 C C . HIS A 1 89 ? -1.731 0.345 -12.998 1.00 89.06 89 HIS A C 1
ATOM 742 O O . HIS A 1 89 ? -1.963 1.550 -13.035 1.00 89.06 89 HIS A O 1
ATOM 748 N N . ALA A 1 90 ? -0.695 -0.199 -13.641 1.00 91.75 90 ALA A N 1
ATOM 749 C CA . ALA A 1 90 ? 0.221 0.541 -14.503 1.00 91.75 90 ALA A CA 1
ATOM 750 C C . ALA A 1 90 ? 0.401 -0.194 -15.851 1.00 91.75 90 ALA A C 1
ATOM 752 O O . ALA A 1 90 ? 1.491 -0.680 -16.152 1.00 91.75 90 ALA A O 1
ATOM 753 N N . PRO A 1 91 ? -0.651 -0.307 -16.689 1.00 90.81 91 PRO A N 1
ATOM 754 C CA . PRO A 1 91 ? -0.655 -1.188 -17.865 1.00 90.81 91 PRO A CA 1
ATOM 755 C C . PRO A 1 91 ? 0.414 -0.859 -18.921 1.00 90.81 91 PRO A C 1
ATOM 757 O O . PRO A 1 91 ? 0.876 -1.746 -19.631 1.00 90.81 91 PRO A O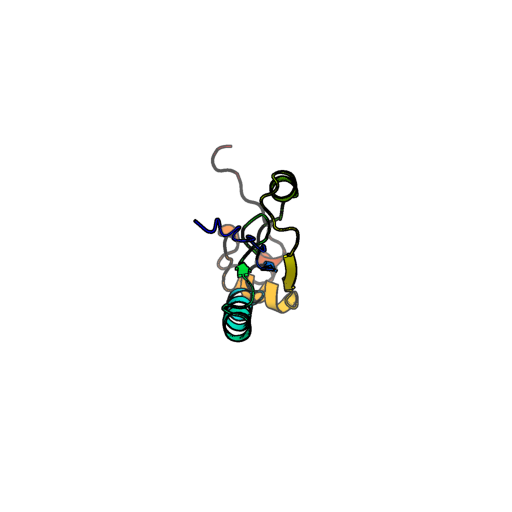 1
ATOM 760 N N . ILE A 1 92 ? 0.876 0.388 -19.008 1.00 93.25 92 ILE A N 1
ATOM 761 C CA . ILE A 1 92 ? 1.963 0.763 -19.930 1.00 93.25 92 ILE A CA 1
ATOM 762 C C . ILE A 1 92 ? 3.368 0.404 -19.417 1.00 93.25 92 ILE A C 1
ATOM 764 O O . ILE A 1 92 ? 4.339 0.632 -20.140 1.00 93.25 92 ILE A O 1
ATOM 768 N N . HIS A 1 93 ? 3.491 -0.130 -18.199 1.00 95.62 93 HIS A N 1
ATOM 769 C CA . HIS A 1 93 ? 4.764 -0.532 -17.589 1.00 95.62 93 HIS A CA 1
ATOM 770 C C . HIS A 1 93 ? 5.035 -2.043 -17.673 1.00 95.62 93 HIS A C 1
ATOM 772 O O . HIS A 1 93 ? 6.031 -2.517 -17.131 1.00 95.62 93 HIS A O 1
ATOM 778 N N . PHE A 1 94 ? 4.178 -2.815 -18.349 1.00 95.69 94 PHE A N 1
ATOM 779 C CA . PHE A 1 94 ? 4.405 -4.248 -18.553 1.00 95.69 94 PHE A CA 1
ATOM 780 C C . PHE A 1 94 ? 5.578 -4.520 -19.497 1.00 95.69 94 PHE A C 1
ATOM 782 O O . PHE A 1 94 ? 5.763 -3.820 -20.491 1.00 95.69 94 PHE A O 1
ATOM 789 N N . ASN A 1 95 ? 6.318 -5.596 -19.204 1.00 95.38 95 ASN A N 1
ATOM 790 C CA . ASN A 1 95 ? 7.388 -6.153 -20.040 1.00 95.38 95 ASN A CA 1
ATOM 791 C C . ASN A 1 95 ? 8.512 -5.167 -20.399 1.00 95.38 95 ASN A C 1
ATOM 793 O O . ASN A 1 95 ? 9.149 -5.312 -21.440 1.00 95.38 95 ASN A O 1
ATOM 797 N N . LEU A 1 96 ? 8.763 -4.174 -19.545 1.00 96.38 96 LEU A N 1
ATOM 798 C CA . LEU A 1 96 ? 9.878 -3.251 -19.715 1.00 96.38 96 LEU A CA 1
ATOM 799 C C . LEU A 1 96 ? 11.151 -3.813 -19.078 1.00 96.38 96 LEU A C 1
ATOM 801 O O . LEU A 1 96 ? 11.124 -4.457 -18.018 1.00 96.38 96 LEU A O 1
ATOM 805 N N . ASP A 1 97 ? 12.283 -3.535 -19.720 1.00 96.25 97 ASP A N 1
ATOM 806 C CA . ASP A 1 97 ? 13.573 -3.712 -19.071 1.00 96.25 97 ASP A CA 1
ATOM 807 C C . ASP A 1 97 ? 13.738 -2.708 -17.919 1.00 96.25 97 ASP A C 1
ATOM 809 O O . ASP A 1 97 ? 12.906 -1.824 -17.700 1.00 96.25 97 ASP A O 1
ATOM 813 N N . TRP A 1 98 ? 14.800 -2.866 -17.130 1.00 94.81 98 TRP A N 1
ATOM 814 C CA . TRP A 1 98 ? 15.013 -2.010 -15.967 1.00 94.81 98 TRP A CA 1
ATOM 815 C C . TRP A 1 98 ? 15.061 -0.521 -16.324 1.00 94.81 98 TRP A C 1
ATOM 817 O O . TRP A 1 98 ? 14.433 0.291 -15.647 1.00 94.81 98 TRP A O 1
ATOM 827 N N . LYS A 1 99 ? 15.806 -0.155 -17.374 1.00 96.75 99 LYS A N 1
ATOM 828 C CA . LYS A 1 99 ? 16.035 1.245 -17.732 1.00 96.75 99 LYS A CA 1
ATOM 829 C C . LYS A 1 99 ? 14.741 1.877 -18.226 1.00 96.75 99 LYS A C 1
ATOM 831 O O . LYS A 1 99 ? 14.390 2.964 -17.768 1.00 96.75 99 LYS A O 1
ATOM 836 N N . ASP A 1 100 ? 14.028 1.194 -19.108 1.00 97.19 100 ASP A N 1
ATOM 837 C CA . ASP A 1 100 ? 12.761 1.676 -19.639 1.00 97.19 100 ASP A CA 1
ATOM 838 C C . ASP A 1 100 ? 11.711 1.769 -18.531 1.00 97.19 100 ASP A C 1
ATOM 840 O O . ASP A 1 100 ? 10.989 2.759 -18.454 1.00 97.19 100 ASP A O 1
ATOM 844 N N . PHE A 1 101 ? 11.667 0.800 -17.611 1.00 96.25 101 PHE A N 1
ATOM 845 C CA . PHE A 1 101 ? 10.722 0.817 -16.497 1.00 96.25 101 PHE A CA 1
ATOM 846 C C . PHE A 1 101 ? 10.901 2.038 -15.586 1.00 96.25 101 PHE A C 1
ATOM 848 O O . PHE A 1 101 ? 9.923 2.699 -15.246 1.00 96.25 101 PHE A O 1
ATOM 855 N N . VAL A 1 102 ? 12.140 2.357 -15.192 1.00 95.38 102 VAL A N 1
ATOM 856 C CA . VAL A 1 102 ? 12.406 3.459 -14.247 1.00 95.38 102 VAL A CA 1
ATOM 857 C C . VAL A 1 102 ? 12.415 4.841 -14.900 1.00 95.38 102 VAL A C 1
ATOM 859 O O . VAL A 1 102 ? 12.364 5.842 -14.190 1.00 95.38 102 VAL A O 1
ATOM 862 N N . THR A 1 103 ? 12.504 4.918 -16.231 1.00 96.38 103 THR A N 1
ATOM 863 C CA . THR A 1 103 ? 12.524 6.198 -16.964 1.00 96.38 103 THR A CA 1
ATOM 864 C C . THR A 1 103 ? 11.201 6.538 -17.642 1.00 96.38 103 THR A C 1
ATOM 866 O O . THR A 1 103 ? 10.983 7.697 -18.000 1.00 96.38 103 THR A O 1
ATOM 869 N N . LYS A 1 104 ? 10.294 5.570 -17.802 1.00 95.06 104 LYS A N 1
ATOM 870 C CA . LYS A 1 104 ? 8.963 5.807 -18.360 1.00 95.06 104 LYS A CA 1
ATOM 871 C C . LYS A 1 104 ? 8.097 6.641 -17.414 1.00 95.06 104 LYS A C 1
ATOM 873 O O . LYS A 1 104 ? 8.122 6.477 -16.197 1.00 95.06 104 LYS A O 1
ATOM 878 N N . SER A 1 105 ? 7.310 7.548 -17.992 1.00 93.25 105 SER A N 1
ATOM 879 C CA . SER A 1 105 ? 6.347 8.347 -17.231 1.00 93.25 105 SER A CA 1
ATOM 880 C C . SER A 1 105 ? 5.234 7.467 -16.663 1.00 93.25 105 SER A C 1
ATOM 882 O O . SER A 1 105 ? 4.643 6.664 -17.385 1.00 93.25 105 SER A O 1
ATOM 884 N N . TRP A 1 106 ? 4.875 7.701 -15.401 1.00 89.19 106 TRP A N 1
ATOM 885 C CA . TRP A 1 106 ? 3.780 7.030 -14.688 1.00 89.19 106 TRP A CA 1
ATOM 886 C C . TRP A 1 106 ? 2.394 7.615 -15.004 1.00 89.19 106 TRP A C 1
ATOM 888 O O . TRP A 1 106 ? 1.473 7.559 -14.194 1.00 89.19 106 TRP A O 1
ATOM 898 N N . THR A 1 107 ? 2.238 8.184 -16.197 1.00 88.38 107 THR A N 1
ATOM 899 C CA . THR A 1 107 ? 1.006 8.819 -16.671 1.00 88.38 107 THR A CA 1
ATOM 900 C C . THR A 1 107 ? 0.457 8.073 -17.882 1.00 88.38 107 THR A C 1
ATOM 902 O O . THR A 1 107 ? 1.208 7.465 -18.642 1.00 88.38 107 THR A O 1
ATOM 905 N N . MET A 1 108 ? -0.859 8.125 -18.085 1.00 79.06 108 MET A N 1
ATOM 906 C CA . MET A 1 108 ? -1.500 7.647 -19.312 1.00 79.06 108 MET A CA 1
ATOM 907 C C . MET A 1 108 ? -2.379 8.749 -19.903 1.00 79.06 108 MET A C 1
ATOM 909 O O . MET A 1 108 ? -2.949 9.524 -19.129 1.00 79.06 108 MET A O 1
ATOM 913 N N . PRO A 1 109 ? -2.522 8.809 -21.240 1.00 78.25 109 PRO A N 1
ATOM 914 C CA . PRO A 1 109 ? -3.567 9.608 -21.862 1.00 78.25 109 PRO A CA 1
ATOM 915 C C . PRO A 1 109 ? -4.929 9.220 -21.281 1.00 78.25 109 PRO A C 1
ATOM 917 O O . PRO A 1 109 ? -5.196 8.037 -21.041 1.00 78.25 109 PRO A O 1
ATOM 920 N N . ARG A 1 110 ? -5.789 10.210 -21.037 1.00 77.94 110 ARG A N 1
ATOM 921 C CA . ARG A 1 110 ? -7.207 9.933 -20.792 1.00 77.94 110 ARG A CA 1
ATOM 922 C C . ARG A 1 110 ? -7.808 9.451 -22.110 1.00 77.94 110 ARG A C 1
ATOM 924 O O . ARG A 1 110 ? -7.456 9.972 -23.157 1.00 77.94 110 ARG A O 1
ATOM 931 N N . TYR A 1 111 ? -8.691 8.459 -22.058 1.00 67.88 111 TYR A N 1
ATOM 932 C CA . TYR A 1 111 ? -9.257 7.835 -23.261 1.00 67.88 111 TYR A CA 1
ATOM 933 C C . TYR A 1 111 ? -10.162 8.767 -24.102 1.00 67.88 111 TYR A C 1
ATOM 935 O O . TYR A 1 111 ? -10.582 8.355 -25.178 1.00 67.88 111 TYR A O 1
ATOM 943 N N . ASP A 1 112 ? -10.403 10.007 -23.658 1.00 70.31 112 ASP A N 1
ATOM 944 C CA . ASP A 1 112 ? -11.366 10.947 -24.251 1.00 70.31 112 ASP A CA 1
ATOM 945 C C . ASP A 1 112 ? -10.738 12.269 -24.761 1.00 70.31 112 ASP A C 1
ATOM 947 O O . ASP A 1 112 ? -11.463 13.238 -24.988 1.00 70.31 112 ASP A O 1
ATOM 951 N N . GLU A 1 113 ? -9.411 12.327 -24.943 1.00 46.88 113 GLU A N 1
ATOM 952 C CA . GLU A 1 113 ? -8.690 13.443 -25.599 1.00 46.88 113 GLU A CA 1
ATOM 953 C C . GLU A 1 113 ? -7.858 12.966 -26.797 1.00 46.88 113 GLU A C 1
ATOM 955 O O . GLU A 1 113 ? -7.053 12.018 -26.629 1.00 46.88 113 GLU A O 1
#

Organism: NCBI:txid265537